Protein AF-A0A2S9GIA8-F1 (afdb_monomer_lite)

Secondary structure (DSSP, 8-state):
-----TTSSHHHHHHHHHTTT--EEEEEE---THHHHHHHHHEEEEEEEEE--HHHHHTTPPPPSGGGGGT-EEEE--HHHHTT-

pLDDT: mean 94.98, std 5.43, range [59.16, 98.81]

Structure (mmCIF, N/CA/C/O backbone):
data_AF-A0A2S9GIA8-F1
#
_entry.id   AF-A0A2S9GIA8-F1
#
loop_
_atom_site.group_PDB
_atom_site.id
_atom_site.type_symbol
_atom_site.label_atom_id
_atom_site.label_alt_id
_atom_site.label_comp_id
_atom_site.label_asym_id
_atom_site.label_entity_id
_atom_site.label_seq_id
_atom_site.pdbx_PDB_ins_code
_atom_site.Cartn_x
_atom_site.Cartn_y
_atom_site.Cartn_z
_atom_site.occupancy
_atom_site.B_iso_or_equiv
_atom_site.auth_seq_id
_atom_site.auth_comp_id
_atom_site.auth_asym_id
_atom_site.auth_atom_id
_atom_site.pdbx_PDB_model_num
ATOM 1 N N . LYS A 1 1 ? -13.515 13.491 2.051 1.00 79.25 1 LYS A N 1
ATOM 2 C CA . LYS A 1 1 ? -13.552 13.423 3.533 1.00 79.25 1 LYS A CA 1
ATOM 3 C C . LYS A 1 1 ? -12.209 12.976 4.113 1.00 79.25 1 LYS A C 1
ATOM 5 O O . LYS A 1 1 ? -11.801 13.579 5.087 1.00 79.25 1 LYS A O 1
ATOM 10 N N . HIS A 1 2 ? -11.498 12.028 3.491 1.00 91.88 2 HIS A N 1
ATOM 11 C CA . HIS A 1 2 ? -10.178 11.574 3.951 1.00 91.88 2 HIS A CA 1
ATOM 12 C C . HIS A 1 2 ? -9.112 11.881 2.889 1.00 91.88 2 HIS A C 1
ATOM 14 O O . HIS A 1 2 ? -9.229 11.410 1.760 1.00 91.88 2 HIS A O 1
ATOM 20 N N . VAL A 1 3 ? -8.132 12.722 3.227 1.00 96.75 3 VAL A N 1
ATOM 21 C CA . VAL A 1 3 ? -6.974 13.078 2.388 1.00 96.75 3 VAL A CA 1
ATOM 22 C C . VAL A 1 3 ? -5.760 13.127 3.307 1.00 96.75 3 VAL A C 1
ATOM 24 O O . VAL A 1 3 ? -5.814 13.786 4.342 1.00 96.75 3 VAL A O 1
ATOM 27 N N . TYR A 1 4 ? -4.684 12.445 2.926 1.00 96.69 4 TYR A N 1
ATOM 28 C CA . TYR A 1 4 ? -3.483 12.290 3.745 1.00 96.69 4 TYR A CA 1
ATOM 29 C C . TYR A 1 4 ? -2.230 12.613 2.927 1.00 96.69 4 TYR A C 1
ATOM 31 O O . TYR A 1 4 ? -2.245 12.515 1.697 1.00 96.69 4 TYR A O 1
ATOM 39 N N . ASP A 1 5 ? -1.139 12.990 3.596 1.00 96.12 5 ASP A N 1
ATOM 40 C CA . ASP A 1 5 ? 0.118 13.313 2.919 1.00 96.12 5 ASP A CA 1
ATOM 41 C C . ASP A 1 5 ? 0.846 12.050 2.433 1.00 96.12 5 ASP A C 1
ATOM 43 O O . ASP A 1 5 ? 1.328 11.240 3.221 1.00 96.12 5 ASP A O 1
ATOM 47 N N . SER A 1 6 ? 0.967 11.917 1.112 1.00 92.56 6 SER A N 1
ATOM 48 C CA . SER A 1 6 ? 1.698 10.830 0.443 1.00 92.56 6 SER A CA 1
ATOM 49 C C . SER A 1 6 ? 3.227 10.908 0.567 1.00 92.56 6 SER A C 1
ATOM 51 O O . SER A 1 6 ? 3.915 9.942 0.238 1.00 92.56 6 SER A O 1
ATOM 53 N N . ARG A 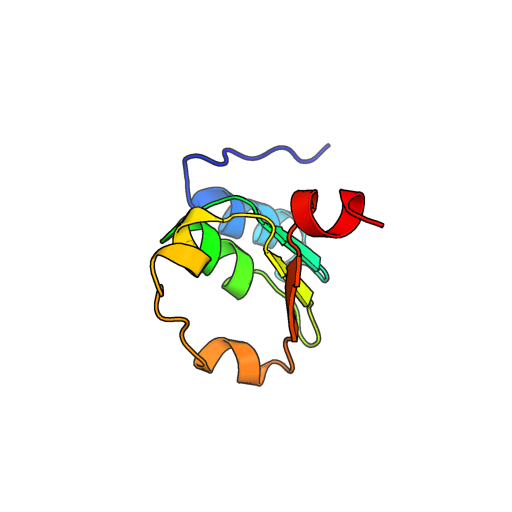1 7 ? 3.780 12.048 1.010 1.00 93.69 7 ARG A N 1
ATOM 54 C CA . ARG A 1 7 ? 5.228 12.236 1.223 1.00 93.69 7 ARG A CA 1
ATOM 55 C C . ARG A 1 7 ? 5.692 11.763 2.598 1.00 93.69 7 ARG A C 1
ATOM 57 O O . ARG A 1 7 ? 6.895 11.666 2.829 1.00 93.69 7 ARG A O 1
ATOM 64 N N . SER A 1 8 ? 4.749 11.454 3.480 1.00 95.81 8 SER A N 1
ATOM 65 C CA . SER A 1 8 ? 4.984 10.911 4.811 1.00 95.81 8 SER A CA 1
ATOM 66 C C . SER A 1 8 ? 4.407 9.501 4.912 1.00 95.81 8 SER A C 1
ATOM 68 O O . SER A 1 8 ? 3.510 9.134 4.165 1.00 95.81 8 SER A O 1
ATOM 70 N N . THR A 1 9 ? 4.895 8.689 5.848 1.00 97.69 9 THR A N 1
ATOM 71 C CA . THR A 1 9 ? 4.265 7.404 6.205 1.00 97.69 9 THR A CA 1
ATOM 72 C C . THR A 1 9 ? 3.146 7.565 7.237 1.00 97.69 9 THR A C 1
ATOM 74 O O . THR A 1 9 ? 2.468 6.595 7.565 1.00 97.69 9 THR A O 1
ATOM 77 N N . GLU A 1 10 ? 2.926 8.782 7.746 1.00 97.81 10 GLU A N 1
ATOM 78 C CA . GLU A 1 10 ? 1.891 9.086 8.742 1.00 97.81 10 GLU A CA 1
ATOM 79 C C . GLU A 1 10 ? 0.469 8.780 8.264 1.00 97.81 10 GLU A C 1
ATOM 81 O O . GLU A 1 10 ? -0.405 8.541 9.101 1.00 97.81 10 GLU A O 1
ATOM 86 N N . PHE A 1 11 ? 0.233 8.727 6.945 1.00 97.75 11 PHE A N 1
ATOM 87 C CA . PHE A 1 11 ? -1.069 8.338 6.402 1.00 97.75 11 PHE A CA 1
ATOM 88 C C . PHE A 1 11 ? -1.530 6.982 6.946 1.00 97.75 11 PHE A C 1
ATOM 90 O O . PHE A 1 11 ? -2.723 6.790 7.143 1.00 97.75 11 PHE A O 1
ATOM 97 N N . ALA A 1 12 ? -0.613 6.045 7.216 1.00 97.81 12 ALA A N 1
ATOM 98 C CA . ALA A 1 12 ? -0.984 4.713 7.681 1.00 97.81 12 ALA A CA 1
ATOM 99 C C . ALA A 1 12 ? -1.630 4.771 9.072 1.00 97.81 12 ALA A C 1
ATOM 101 O O . ALA A 1 12 ? -2.673 4.163 9.299 1.00 97.81 12 ALA A O 1
ATOM 102 N N . GLU A 1 13 ? -1.064 5.568 9.979 1.00 97.88 13 GLU A N 1
ATOM 103 C CA . GLU A 1 13 ? -1.617 5.757 11.322 1.00 97.88 13 GLU A CA 1
ATOM 104 C C . GLU A 1 13 ? -2.879 6.619 11.311 1.00 97.88 13 GLU A C 1
ATOM 106 O O . GLU A 1 13 ? -3.812 6.363 12.069 1.00 97.88 13 GLU A O 1
ATOM 111 N N . GLN A 1 14 ? -2.943 7.619 10.430 1.00 98.12 14 GLN A N 1
ATOM 112 C CA . GLN A 1 14 ? -4.149 8.428 10.247 1.00 98.12 14 GLN A CA 1
ATOM 113 C C . GLN A 1 14 ? -5.311 7.567 9.729 1.00 98.12 14 GLN A C 1
ATOM 115 O O . GLN A 1 14 ? -6.390 7.601 10.312 1.00 98.12 14 GLN A O 1
ATOM 120 N N . ILE A 1 15 ? -5.073 6.707 8.732 1.00 98.19 15 ILE A N 1
ATOM 121 C CA . ILE A 1 15 ? -6.089 5.776 8.229 1.00 98.19 15 ILE A CA 1
ATOM 122 C C . ILE A 1 15 ? -6.484 4.762 9.299 1.00 98.19 15 ILE A C 1
ATOM 124 O O . ILE A 1 15 ? -7.672 4.505 9.458 1.00 98.19 15 ILE A O 1
ATOM 128 N N . ARG A 1 16 ? -5.541 4.199 10.066 1.00 98.00 16 ARG A N 1
ATOM 129 C CA . ARG A 1 16 ? -5.892 3.294 11.173 1.00 98.00 16 ARG A CA 1
ATOM 130 C C . ARG A 1 16 ? -6.817 3.967 12.182 1.00 98.00 16 ARG A C 1
ATOM 132 O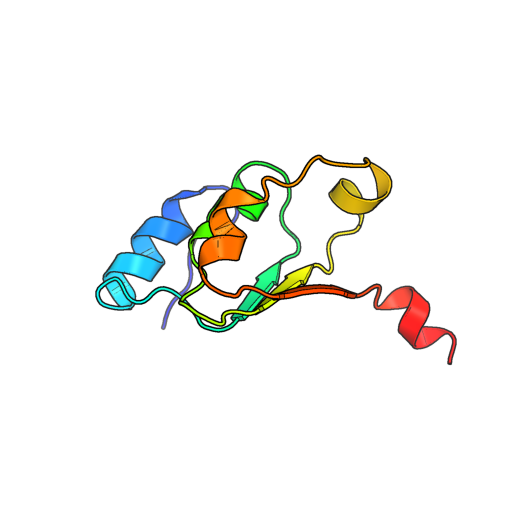 O . ARG A 1 16 ? -7.786 3.343 12.591 1.00 98.00 16 ARG A O 1
ATOM 139 N N . ARG A 1 17 ? -6.560 5.224 12.554 1.00 98.12 17 ARG A N 1
ATOM 140 C CA . ARG A 1 17 ? -7.452 5.975 13.454 1.00 98.12 17 ARG A CA 1
ATOM 141 C C . ARG A 1 17 ? -8.832 6.191 12.846 1.00 98.12 17 ARG A C 1
ATOM 143 O O . ARG A 1 17 ? -9.824 5.945 13.515 1.00 98.12 17 ARG A O 1
ATOM 150 N N . ASP A 1 18 ? -8.886 6.581 11.579 1.00 97.94 18 ASP A N 1
ATOM 151 C CA . ASP A 1 18 ? -10.144 6.848 10.875 1.00 97.94 18 ASP A CA 1
ATOM 152 C C . ASP A 1 18 ? -10.942 5.570 10.545 1.00 97.94 18 ASP A C 1
ATOM 154 O O . ASP A 1 18 ? -12.093 5.655 10.120 1.00 97.94 18 ASP A O 1
ATOM 158 N N . THR A 1 19 ? -10.338 4.391 10.729 1.00 97.94 19 THR A N 1
ATOM 159 C CA . THR A 1 19 ? -10.937 3.071 10.467 1.00 97.94 19 THR A CA 1
ATOM 160 C C . THR A 1 19 ? -11.036 2.204 11.725 1.00 97.94 19 THR A C 1
ATOM 162 O O . THR A 1 19 ? -11.181 0.990 11.618 1.00 97.94 19 THR A O 1
ATOM 165 N N . ASP A 1 20 ? -10.923 2.796 12.920 1.00 97.94 20 ASP A N 1
ATOM 166 C CA . ASP A 1 20 ? -10.977 2.088 14.211 1.00 97.94 20 ASP A CA 1
ATOM 167 C C . ASP A 1 20 ? -10.025 0.874 14.289 1.00 97.94 20 ASP A C 1
ATOM 169 O O . ASP A 1 20 ? -10.321 -0.171 14.867 1.00 97.94 20 ASP A O 1
ATOM 173 N N . GLY A 1 21 ? -8.851 1.007 13.671 1.00 97.94 21 GLY A N 1
ATOM 174 C CA . GLY A 1 21 ? -7.808 -0.014 13.615 1.00 97.94 21 GLY A CA 1
ATOM 175 C C . GLY A 1 21 ? -8.003 -1.082 12.537 1.00 97.94 21 GLY A C 1
ATOM 176 O O . GLY A 1 21 ? -7.121 -1.925 12.376 1.00 97.94 21 GLY A O 1
ATOM 177 N N . TYR A 1 22 ? -9.098 -1.042 11.776 1.00 98.19 22 TYR A N 1
ATOM 178 C CA . TYR A 1 22 ? -9.379 -2.011 10.716 1.00 98.19 22 TYR A CA 1
ATOM 179 C C . TYR A 1 22 ? -8.334 -1.978 9.591 1.00 98.19 22 TYR A C 1
ATOM 181 O O . TYR A 1 22 ? -7.892 -3.028 9.121 1.00 98.19 22 TYR A O 1
ATOM 189 N N . GLY A 1 23 ? -7.904 -0.779 9.183 1.00 98.06 23 GLY A N 1
ATOM 190 C CA . GLY A 1 23 ? -7.071 -0.595 7.998 1.00 98.06 23 GLY A CA 1
ATOM 191 C C . GLY A 1 23 ? -7.922 -0.506 6.733 1.00 98.06 23 GLY A C 1
ATOM 192 O O . GLY A 1 23 ? -8.947 0.172 6.727 1.00 98.06 23 GLY A O 1
ATOM 193 N N . VAL A 1 24 ? -7.487 -1.146 5.646 1.00 98.62 24 VAL A N 1
ATOM 194 C CA . VAL A 1 24 ? -8.209 -1.119 4.359 1.00 98.62 24 VAL A CA 1
ATOM 195 C C . VAL A 1 24 ? -8.222 -2.477 3.666 1.00 98.62 24 VAL A C 1
ATOM 197 O O . VAL A 1 24 ? -7.281 -3.260 3.783 1.00 98.62 24 VAL A O 1
ATOM 200 N N . ASP A 1 25 ? -9.263 -2.738 2.879 1.00 98.75 25 ASP A N 1
ATOM 201 C CA . ASP A 1 25 ? -9.358 -3.949 2.058 1.00 98.75 25 ASP A CA 1
ATOM 202 C C . ASP A 1 25 ? -8.429 -3.920 0.845 1.00 98.75 25 ASP A C 1
ATOM 204 O O . ASP A 1 25 ? -7.908 -4.950 0.413 1.00 98.75 25 ASP A O 1
ATOM 208 N N . ILE A 1 26 ? -8.247 -2.737 0.255 1.00 98.69 26 ILE A N 1
ATOM 209 C CA . ILE A 1 26 ? -7.518 -2.554 -0.997 1.00 98.69 26 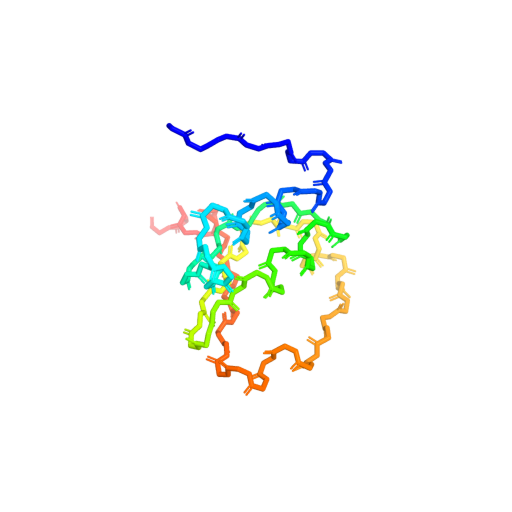ILE A CA 1
ATOM 210 C C . ILE A 1 26 ? -6.584 -1.359 -0.865 1.00 98.69 26 ILE A C 1
ATOM 212 O O . ILE A 1 26 ? -6.994 -0.278 -0.445 1.00 98.69 26 ILE A O 1
ATOM 216 N N . VAL A 1 27 ? -5.342 -1.543 -1.302 1.00 98.56 27 VAL A N 1
ATOM 217 C CA . VAL A 1 27 ? -4.395 -0.452 -1.531 1.00 98.56 27 VAL A CA 1
ATOM 218 C C . VAL A 1 27 ? -4.061 -0.411 -3.010 1.00 98.56 27 VAL A C 1
ATOM 220 O O . VAL A 1 27 ? -3.512 -1.369 -3.545 1.00 98.56 27 VAL A O 1
ATOM 223 N N . LEU A 1 28 ? -4.369 0.709 -3.659 1.00 98.31 28 LEU A N 1
ATOM 224 C CA . LEU A 1 28 ? -3.843 1.046 -4.977 1.00 98.31 28 LEU A CA 1
ATOM 225 C C . LEU A 1 28 ? -2.588 1.902 -4.780 1.00 98.31 28 LEU A C 1
ATOM 227 O O . LEU A 1 28 ? -2.688 3.061 -4.380 1.00 98.31 28 LEU A O 1
ATOM 231 N N . ASN A 1 29 ? -1.415 1.322 -5.013 1.00 97.69 29 ASN A N 1
ATOM 232 C CA . ASN A 1 29 ? -0.133 1.948 -4.720 1.00 97.69 29 ASN A CA 1
ATOM 233 C C . ASN A 1 29 ? 0.598 2.414 -5.981 1.00 97.69 29 ASN A C 1
ATOM 235 O O . ASN A 1 29 ? 0.735 1.669 -6.947 1.00 97.69 29 ASN A O 1
ATOM 239 N N . SER A 1 30 ? 1.153 3.623 -5.912 1.00 95.81 30 SER A N 1
ATOM 240 C CA . SER A 1 30 ? 2.170 4.130 -6.841 1.00 95.81 30 SER A CA 1
ATOM 241 C C . SER A 1 30 ? 3.390 4.716 -6.115 1.00 95.81 30 SER A C 1
ATOM 243 O O . SER A 1 30 ? 4.233 5.364 -6.740 1.00 95.81 30 SER A O 1
ATOM 245 N N . LEU A 1 31 ? 3.447 4.580 -4.786 1.00 95.69 31 LEU A N 1
ATOM 246 C CA . LEU A 1 31 ? 4.526 5.085 -3.940 1.00 95.69 31 LEU A CA 1
ATOM 247 C C . LEU A 1 31 ? 5.636 4.039 -3.823 1.00 95.69 31 LEU A C 1
ATOM 249 O O . LEU A 1 31 ? 5.431 2.871 -4.133 1.00 95.69 31 LEU A O 1
ATOM 253 N N . THR A 1 32 ? 6.813 4.448 -3.350 1.00 93.88 32 THR A N 1
ATOM 254 C CA . THR A 1 32 ? 7.982 3.559 -3.275 1.00 93.88 32 THR A CA 1
ATOM 255 C C . THR A 1 32 ? 8.556 3.449 -1.870 1.00 93.88 32 THR A C 1
ATOM 257 O O . THR A 1 32 ? 8.344 4.322 -1.022 1.00 93.88 32 THR A O 1
ATOM 260 N N . GLY A 1 33 ? 9.332 2.395 -1.620 1.00 92.69 33 GLY A N 1
ATOM 261 C CA . GLY A 1 33 ? 10.133 2.260 -0.401 1.00 92.69 33 GLY A CA 1
ATOM 262 C C . GLY A 1 33 ? 9.294 2.243 0.893 1.00 92.69 33 GLY A C 1
ATOM 263 O O . GLY A 1 33 ? 8.396 1.411 1.028 1.00 92.69 33 GLY A O 1
ATOM 264 N N . PRO A 1 34 ? 9.575 3.101 1.900 1.00 94.44 34 PRO A N 1
ATOM 265 C CA . PRO A 1 34 ? 8.831 3.104 3.165 1.00 94.44 34 PRO A CA 1
ATOM 266 C C . PRO A 1 34 ? 7.316 3.287 3.010 1.00 94.44 34 PRO A C 1
ATOM 268 O O . PRO A 1 34 ? 6.561 2.630 3.720 1.00 94.44 34 PRO A O 1
ATOM 271 N N . ALA A 1 35 ? 6.871 4.115 2.063 1.00 95.94 35 ALA A N 1
ATOM 272 C CA . ALA A 1 35 ? 5.448 4.359 1.838 1.00 95.94 35 ALA A CA 1
ATOM 273 C C . ALA A 1 35 ? 4.730 3.137 1.241 1.00 95.94 35 ALA A C 1
ATOM 275 O O . ALA A 1 35 ? 3.635 2.798 1.684 1.00 95.94 35 ALA A O 1
ATOM 276 N N . GLN A 1 36 ? 5.373 2.417 0.312 1.00 95.69 36 GLN A N 1
ATOM 277 C CA . GLN A 1 36 ? 4.853 1.147 -0.213 1.00 95.69 36 GLN A CA 1
ATOM 278 C C . GLN A 1 36 ? 4.657 0.127 0.919 1.00 95.69 36 GLN A C 1
ATOM 280 O O . GLN A 1 36 ? 3.597 -0.488 1.037 1.00 95.69 36 GLN A O 1
ATOM 285 N N . ARG A 1 37 ? 5.663 -0.015 1.795 1.00 95.31 37 ARG A N 1
ATOM 286 C CA . ARG A 1 37 ? 5.590 -0.918 2.957 1.00 95.31 37 ARG A CA 1
ATOM 287 C C . ARG A 1 37 ? 4.481 -0.519 3.926 1.00 95.31 37 ARG A C 1
ATOM 289 O O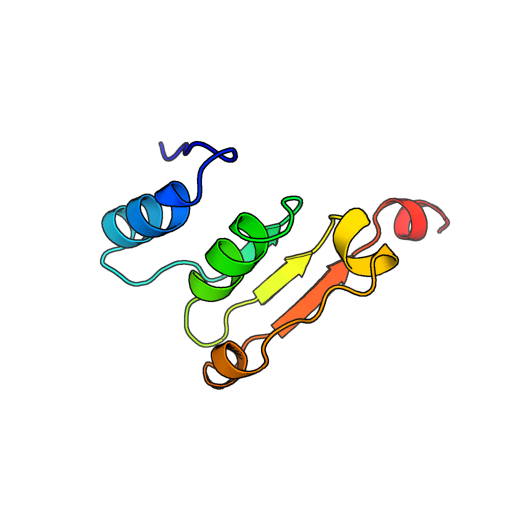 . ARG A 1 37 ? 3.718 -1.384 4.343 1.00 95.31 37 ARG A O 1
ATOM 296 N N . ALA A 1 38 ? 4.350 0.773 4.224 1.00 97.00 38 ALA A N 1
ATOM 297 C CA . ALA A 1 38 ? 3.284 1.286 5.081 1.00 97.00 38 ALA A CA 1
ATOM 298 C C . ALA A 1 38 ? 1.890 0.977 4.504 1.00 97.00 38 ALA A C 1
ATOM 300 O O . ALA A 1 38 ? 1.005 0.548 5.241 1.00 97.00 38 ALA A O 1
ATOM 301 N N . GLY A 1 39 ? 1.711 1.105 3.184 1.00 97.38 39 GLY A N 1
ATOM 302 C CA . GLY A 1 39 ? 0.488 0.681 2.501 1.00 97.38 39 GLY A CA 1
ATOM 303 C C . GLY A 1 39 ? 0.227 -0.823 2.635 1.00 97.38 39 GLY A C 1
ATOM 304 O O . GLY A 1 39 ? -0.882 -1.230 2.962 1.00 97.38 39 GLY A O 1
ATOM 305 N N . LEU A 1 40 ? 1.243 -1.670 2.449 1.00 97.38 40 LEU A N 1
ATOM 306 C CA . LEU A 1 40 ? 1.088 -3.124 2.588 1.00 97.38 40 LEU A CA 1
ATOM 307 C C . LEU A 1 40 ? 0.698 -3.525 4.020 1.00 97.38 40 LEU A C 1
ATOM 309 O O . LEU A 1 40 ? -0.126 -4.416 4.231 1.00 97.38 40 LEU A O 1
ATOM 313 N N . GLU A 1 41 ? 1.277 -2.866 5.022 1.00 96.88 41 GLU A N 1
ATOM 314 C CA . GLU A 1 41 ? 0.960 -3.101 6.431 1.00 96.88 41 GLU A CA 1
ATOM 315 C C . GLU A 1 41 ? -0.448 -2.632 6.814 1.00 96.88 41 GLU A C 1
ATOM 317 O O . GLU A 1 41 ? -1.045 -3.199 7.735 1.00 96.88 41 GLU A O 1
ATOM 322 N N . LEU A 1 42 ? -0.990 -1.649 6.093 1.00 97.75 42 LEU A N 1
ATOM 323 C CA . LEU A 1 42 ? -2.336 -1.110 6.281 1.00 97.75 42 LEU A CA 1
ATOM 324 C C . LEU A 1 42 ? -3.452 -2.072 5.853 1.00 97.75 42 LEU A C 1
ATOM 326 O O . LEU A 1 42 ? -4.595 -1.889 6.266 1.00 97.75 42 LEU A O 1
ATOM 330 N N . LEU A 1 43 ? -3.142 -3.093 5.051 1.00 98.62 43 LEU A N 1
ATOM 331 C CA . LEU A 1 43 ? -4.146 -4.056 4.612 1.00 98.62 43 LEU A CA 1
ATOM 332 C C . LEU A 1 43 ? -4.738 -4.857 5.777 1.00 98.62 43 LEU A C 1
ATOM 334 O O . LEU A 1 43 ? -4.009 -5.416 6.606 1.00 98.62 43 LEU A O 1
ATOM 338 N N . ALA A 1 44 ? -6.065 -4.960 5.777 1.00 98.62 44 ALA A N 1
ATOM 339 C CA . ALA A 1 44 ? -6.823 -5.876 6.615 1.00 98.62 44 ALA A CA 1
ATOM 340 C C . ALA A 1 44 ? -6.585 -7.346 6.200 1.00 98.62 44 ALA A C 1
ATOM 342 O O . ALA A 1 44 ? -5.957 -7.642 5.178 1.00 98.62 44 ALA A O 1
ATOM 343 N N . ILE A 1 45 ? -7.077 -8.295 7.004 1.00 98.38 45 ILE A N 1
ATOM 344 C CA . ILE A 1 45 ? -7.019 -9.731 6.677 1.00 98.38 45 ILE A CA 1
ATOM 345 C C . ILE A 1 45 ? -7.741 -9.984 5.347 1.00 98.38 45 ILE A C 1
ATOM 347 O O . ILE A 1 45 ? -8.875 -9.554 5.170 1.00 98.38 45 ILE A O 1
ATOM 351 N N . GLY A 1 46 ? -7.097 -10.700 4.422 1.00 98.62 46 GLY A N 1
ATOM 352 C CA . GLY A 1 46 ? -7.632 -10.949 3.078 1.00 98.62 46 GLY A CA 1
ATOM 353 C C . GLY A 1 46 ? -7.424 -9.800 2.083 1.00 98.62 46 GLY A C 1
ATOM 354 O O . GLY A 1 46 ? -7.895 -9.887 0.948 1.00 98.62 46 GLY A O 1
ATOM 355 N N . GLY A 1 47 ? -6.739 -8.730 2.494 1.00 98.75 47 GLY A N 1
ATOM 356 C CA . GLY A 1 47 ? -6.583 -7.518 1.701 1.00 98.75 47 GLY A CA 1
ATOM 357 C C . GLY A 1 47 ? -5.748 -7.685 0.427 1.00 98.75 47 GLY A C 1
ATOM 358 O O . GLY A 1 47 ? -4.940 -8.610 0.276 1.00 98.75 47 GLY A O 1
ATOM 359 N N . ARG A 1 48 ? -5.934 -6.750 -0.508 1.00 98.81 48 ARG A N 1
ATOM 360 C CA . ARG A 1 48 ? -5.308 -6.752 -1.835 1.00 98.81 48 ARG A CA 1
ATOM 361 C C . ARG A 1 48 ? -4.432 -5.523 -2.036 1.00 98.81 48 ARG A C 1
ATOM 363 O O . ARG A 1 48 ? -4.904 -4.390 -1.989 1.00 98.81 48 ARG A O 1
ATOM 370 N N . PHE A 1 49 ? -3.163 -5.759 -2.327 1.00 98.56 49 PHE A N 1
ATOM 371 C CA . PHE A 1 49 ? -2.216 -4.732 -2.726 1.00 98.56 49 PHE A CA 1
ATOM 372 C C . PHE A 1 49 ? -2.098 -4.708 -4.250 1.00 98.56 49 PHE A C 1
ATOM 374 O O . PHE A 1 49 ? -1.677 -5.699 -4.847 1.00 98.56 49 PHE A O 1
ATOM 381 N N . ILE A 1 50 ? -2.475 -3.595 -4.875 1.00 98.44 50 ILE A N 1
ATOM 382 C CA . ILE A 1 50 ? -2.393 -3.378 -6.319 1.00 98.44 50 ILE A CA 1
ATOM 383 C C . ILE A 1 50 ? -1.285 -2.360 -6.587 1.00 98.44 50 ILE A C 1
ATOM 385 O O . ILE A 1 50 ? -1.447 -1.170 -6.329 1.00 98.44 50 ILE A O 1
ATOM 389 N N . GLU A 1 51 ? -0.149 -2.830 -7.085 1.00 97.56 51 GLU A N 1
ATOM 390 C CA . GLU A 1 51 ? 1.004 -2.007 -7.438 1.00 97.56 51 GLU A CA 1
ATOM 391 C C . GLU A 1 51 ? 0.901 -1.546 -8.893 1.00 97.56 51 GLU A C 1
ATOM 393 O O . GLU A 1 51 ? 0.876 -2.372 -9.805 1.00 97.56 51 GLU A O 1
ATOM 398 N N . ILE A 1 52 ? 0.894 -0.232 -9.112 1.00 97.19 52 ILE A N 1
ATOM 399 C CA . ILE A 1 52 ? 0.989 0.387 -10.445 1.00 97.19 52 ILE A CA 1
ATOM 400 C C . ILE A 1 52 ? 2.309 1.151 -10.640 1.00 97.19 52 ILE A C 1
ATOM 402 O O . ILE A 1 52 ? 2.609 1.630 -11.735 1.00 97.19 52 ILE A O 1
ATOM 406 N N . GLY A 1 53 ? 3.117 1.285 -9.584 1.00 93.94 53 GLY A N 1
ATOM 407 C CA . GLY A 1 53 ? 4.431 1.905 -9.615 1.00 93.94 53 GLY A CA 1
ATOM 408 C C . GLY A 1 53 ? 5.481 0.992 -10.246 1.00 93.94 53 GLY A C 1
ATOM 409 O O . GLY A 1 53 ? 5.745 -0.120 -9.799 1.00 93.94 53 GLY A O 1
ATOM 410 N N . LYS A 1 54 ? 6.151 1.498 -11.283 1.00 93.00 54 LYS A N 1
ATOM 411 C CA . LYS A 1 54 ? 7.194 0.754 -12.004 1.00 93.00 54 LYS A CA 1
ATOM 412 C C . LYS A 1 54 ? 8.505 0.673 -11.215 1.00 93.00 54 LYS A C 1
ATOM 414 O O . LYS A 1 54 ? 9.163 -0.361 -11.203 1.00 93.00 54 LYS A O 1
ATOM 419 N N . ARG A 1 55 ? 8.895 1.762 -10.542 1.00 91.12 55 ARG A N 1
ATOM 420 C CA . ARG A 1 55 ? 10.254 1.940 -9.993 1.00 91.12 55 ARG A CA 1
ATOM 421 C C . ARG A 1 55 ? 10.724 0.760 -9.134 1.00 91.12 55 ARG A C 1
ATOM 423 O O . ARG A 1 55 ? 11.830 0.282 -9.354 1.00 91.12 55 ARG A O 1
ATOM 430 N N . ASP A 1 56 ? 9.894 0.280 -8.211 1.00 87.50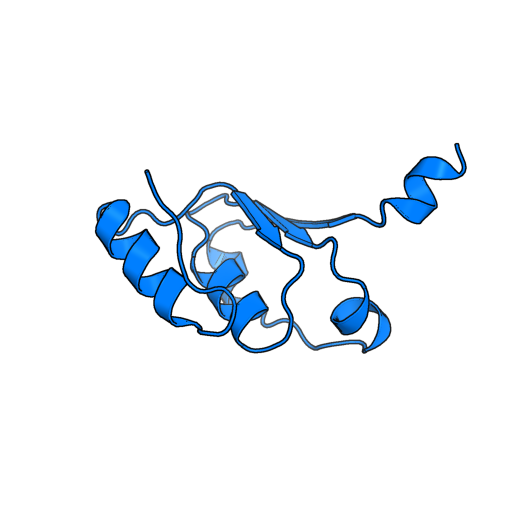 56 ASP A N 1
ATOM 431 C CA . ASP A 1 56 ? 10.281 -0.808 -7.302 1.00 87.50 56 ASP A CA 1
ATOM 432 C C . ASP A 1 56 ? 10.303 -2.182 -7.991 1.00 87.50 56 ASP A C 1
ATOM 434 O O . ASP A 1 56 ? 11.161 -3.009 -7.683 1.00 87.50 56 ASP A O 1
ATOM 438 N N . VAL A 1 57 ? 9.429 -2.409 -8.978 1.00 88.25 57 VAL A N 1
ATOM 439 C CA . VAL A 1 57 ? 9.417 -3.649 -9.771 1.00 88.25 57 VAL A CA 1
ATOM 440 C C . VAL A 1 57 ? 10.667 -3.752 -10.642 1.00 88.25 57 VAL A C 1
ATOM 442 O O . VAL A 1 57 ? 11.371 -4.757 -10.588 1.00 88.25 57 VAL A O 1
ATOM 445 N N . TYR A 1 58 ? 11.005 -2.696 -11.388 1.00 88.69 58 TYR A N 1
ATOM 446 C CA . TYR A 1 58 ? 12.226 -2.676 -12.206 1.00 88.69 58 TYR A CA 1
ATOM 447 C C . TYR A 1 58 ? 13.504 -2.618 -11.358 1.00 88.69 58 TYR A C 1
ATOM 449 O O . TYR A 1 58 ? 14.556 -3.071 -11.802 1.00 88.69 58 TYR A O 1
ATOM 457 N N . GLY A 1 59 ? 13.417 -2.090 -10.135 1.00 92.56 59 GLY A N 1
ATOM 458 C CA . GLY A 1 59 ? 14.512 -2.076 -9.166 1.00 92.56 59 GLY A CA 1
ATOM 459 C C . GLY A 1 59 ? 14.752 -3.411 -8.454 1.00 92.56 59 GLY A C 1
ATOM 460 O O . GLY A 1 59 ? 15.697 -3.501 -7.673 1.00 92.56 59 GLY A O 1
ATOM 461 N N . ASN A 1 60 ? 13.926 -4.439 -8.702 1.00 91.31 60 ASN A N 1
ATOM 462 C CA . ASN A 1 60 ? 13.960 -5.722 -7.991 1.00 91.31 60 ASN A CA 1
ATOM 463 C C . ASN A 1 60 ? 13.935 -5.540 -6.458 1.00 91.31 60 ASN A C 1
ATOM 465 O O . ASN A 1 60 ? 14.690 -6.172 -5.709 1.00 91.31 60 ASN A O 1
ATOM 469 N N . THR A 1 61 ? 13.091 -4.616 -5.990 1.00 90.69 61 THR A N 1
ATOM 470 C CA . THR A 1 61 ? 12.945 -4.311 -4.567 1.00 90.69 61 THR A CA 1
ATOM 471 C C . THR A 1 61 ? 12.473 -5.555 -3.811 1.00 90.69 61 THR A C 1
ATOM 473 O O . THR A 1 61 ? 11.526 -6.233 -4.206 1.00 90.69 61 THR A O 1
ATOM 476 N N . ARG A 1 62 ? 13.127 -5.865 -2.685 1.00 91.44 62 ARG A N 1
ATOM 477 C CA . ARG A 1 62 ? 12.758 -7.010 -1.841 1.00 91.44 62 ARG A CA 1
ATOM 478 C C . ARG A 1 62 ? 11.476 -6.720 -1.067 1.00 91.44 62 ARG A C 1
ATOM 480 O O . ARG A 1 62 ? 11.417 -5.751 -0.312 1.00 91.44 62 ARG A O 1
ATOM 487 N N . LEU A 1 63 ? 10.507 -7.626 -1.173 1.00 90.81 63 LEU A N 1
ATOM 488 C CA . LEU A 1 63 ? 9.276 -7.598 -0.390 1.00 90.81 63 LEU A CA 1
ATOM 489 C C . LEU A 1 63 ? 9.348 -8.595 0.770 1.00 90.81 63 LEU A C 1
ATOM 491 O O . LEU A 1 63 ? 9.660 -9.771 0.581 1.00 90.81 63 LEU A O 1
ATOM 495 N N . GLY A 1 64 ? 9.048 -8.132 1.982 1.00 92.75 64 GLY A N 1
ATOM 496 C CA . GLY A 1 64 ? 8.939 -9.008 3.145 1.00 92.75 64 GLY A CA 1
ATOM 497 C C . GLY A 1 64 ? 7.674 -9.866 3.073 1.00 92.75 64 GLY A C 1
ATOM 498 O O . GLY A 1 64 ? 6.590 -9.347 2.827 1.00 92.75 64 GLY A O 1
ATOM 499 N N . LEU A 1 65 ? 7.796 -11.169 3.337 1.00 95.62 65 LEU A N 1
ATOM 500 C CA . LEU A 1 65 ? 6.660 -12.101 3.278 1.00 95.62 65 LEU A CA 1
ATOM 501 C C . LEU A 1 65 ? 5.823 -12.147 4.565 1.00 95.62 65 LEU A C 1
ATOM 503 O O . LEU A 1 65 ? 4.726 -12.697 4.571 1.00 95.62 65 LEU A O 1
ATOM 507 N N . PHE A 1 66 ? 6.303 -11.562 5.663 1.00 96.12 66 PHE A N 1
ATOM 508 C CA . PHE A 1 66 ? 5.611 -11.616 6.954 1.00 96.12 66 PHE A CA 1
ATOM 509 C C . PHE A 1 66 ? 4.160 -11.082 6.918 1.00 96.12 66 PHE A C 1
ATOM 511 O O . PHE A 1 66 ? 3.279 -11.774 7.438 1.00 96.12 66 PHE A O 1
ATOM 518 N N . PRO A 1 67 ? 3.849 -9.944 6.255 1.00 95.69 67 PRO A N 1
ATOM 519 C CA . PRO A 1 67 ? 2.475 -9.441 6.154 1.00 95.69 67 PRO A CA 1
ATOM 520 C C . PRO A 1 67 ? 1.492 -10.422 5.499 1.00 95.69 67 PRO A C 1
ATOM 522 O O . PRO A 1 67 ? 0.308 -10.404 5.835 1.00 95.69 67 PRO A O 1
ATOM 525 N N . PHE A 1 68 ? 1.971 -11.311 4.619 1.00 97.56 68 PHE A N 1
ATOM 526 C CA . PHE A 1 68 ? 1.146 -12.276 3.883 1.00 97.56 68 PHE A CA 1
ATOM 527 C C . PHE A 1 68 ? 0.557 -13.382 4.766 1.00 97.56 68 PHE A C 1
ATOM 529 O O . PHE A 1 68 ? -0.383 -14.052 4.347 1.00 97.56 68 PHE A O 1
ATOM 536 N N . ARG A 1 69 ? 0.999 -13.516 6.027 1.00 97.50 69 ARG A N 1
ATOM 537 C CA . ARG A 1 69 ? 0.317 -14.353 7.034 1.00 97.50 69 ARG A CA 1
ATOM 538 C C . ARG A 1 69 ? -1.147 -13.950 7.256 1.00 97.50 69 ARG A C 1
ATOM 540 O O . ARG A 1 69 ? -1.923 -14.757 7.750 1.00 97.50 69 ARG A O 1
ATOM 547 N N . ARG A 1 70 ? -1.526 -12.723 6.878 1.00 97.88 70 ARG A N 1
ATOM 548 C CA . ARG A 1 70 ? -2.907 -12.212 6.890 1.00 97.88 70 ARG A CA 1
ATOM 549 C C . ARG A 1 70 ? -3.697 -12.562 5.620 1.00 97.88 70 ARG A C 1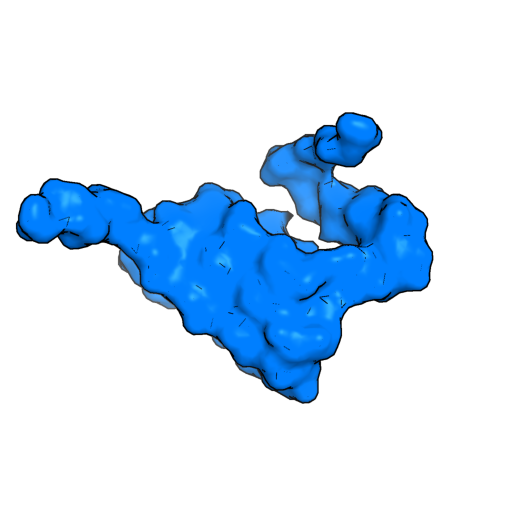
ATOM 551 O O . ARG A 1 70 ? -4.694 -11.910 5.339 1.00 97.88 70 ARG A O 1
ATOM 558 N N . ASN A 1 71 ? -3.262 -13.568 4.856 1.00 98.38 71 ASN A N 1
ATOM 559 C CA . ASN A 1 71 ? -3.888 -13.999 3.601 1.00 98.38 71 ASN A CA 1
ATOM 560 C C . ASN A 1 71 ? -3.977 -12.870 2.553 1.00 98.38 71 ASN A C 1
ATOM 562 O O . ASN A 1 71 ? -5.021 -12.647 1.946 1.00 98.38 71 ASN A O 1
ATOM 566 N N . LEU A 1 72 ? -2.889 -12.111 2.389 1.00 98.62 72 LEU A N 1
ATOM 567 C CA . LEU A 1 72 ? -2.852 -10.969 1.473 1.00 98.62 72 LEU A CA 1
ATOM 568 C C . LEU A 1 72 ? -2.584 -11.412 0.032 1.00 98.62 72 LEU A C 1
ATOM 570 O O . LEU A 1 72 ? -1.847 -12.366 -0.208 1.00 98.62 72 LEU A O 1
ATOM 574 N N . THR A 1 73 ? -3.116 -10.660 -0.929 1.00 98.56 73 THR A N 1
ATOM 575 C CA . THR A 1 73 ? -2.746 -10.770 -2.349 1.00 98.56 73 THR A CA 1
ATOM 576 C C . THR A 1 73 ? -1.926 -9.556 -2.766 1.00 98.56 73 THR A C 1
ATOM 578 O O . THR A 1 73 ? -2.313 -8.430 -2.469 1.00 98.56 73 THR A O 1
ATOM 581 N N . PHE A 1 74 ? -0.831 -9.771 -3.495 1.00 97.88 74 PHE A N 1
ATOM 582 C CA . PHE A 1 74 ? -0.073 -8.709 -4.160 1.00 97.88 74 PHE A CA 1
ATOM 583 C C . PHE A 1 74 ? -0.193 -8.885 -5.674 1.00 97.88 74 PHE A C 1
ATOM 585 O O . PHE A 1 74 ? 0.109 -9.956 -6.198 1.00 97.88 74 PHE A O 1
ATOM 592 N N . CYS A 1 75 ? -0.640 -7.848 -6.374 1.00 97.06 75 CYS A N 1
ATOM 593 C CA . CYS A 1 75 ? -0.804 -7.835 -7.821 1.00 97.06 75 CYS A CA 1
ATOM 594 C C . CYS A 1 75 ? -0.075 -6.620 -8.395 1.00 97.06 75 CYS A C 1
ATOM 596 O O . CYS A 1 75 ? -0.300 -5.502 -7.941 1.00 97.06 75 CYS A O 1
ATOM 598 N N . TYR A 1 76 ? 0.781 -6.837 -9.391 1.00 96.38 76 TYR A N 1
ATOM 599 C CA . TYR A 1 76 ? 1.373 -5.759 -10.177 1.00 96.38 76 TYR A CA 1
ATOM 600 C C . TYR A 1 76 ? 0.580 -5.565 -11.468 1.00 96.38 76 TYR A C 1
ATOM 602 O O . TYR A 1 76 ? 0.290 -6.537 -12.168 1.00 96.38 76 TYR A O 1
ATOM 610 N N . VAL A 1 77 ? 0.254 -4.314 -11.783 1.00 96.19 77 VAL A N 1
ATOM 611 C CA . VAL A 1 77 ? -0.511 -3.928 -12.968 1.00 96.19 77 VAL A CA 1
ATOM 612 C C . VAL A 1 77 ? 0.248 -2.845 -13.727 1.00 96.19 77 VAL A C 1
ATOM 614 O O . VAL A 1 77 ? 0.355 -1.706 -13.276 1.00 96.19 77 VAL A O 1
ATOM 617 N N . ASP A 1 78 ? 0.739 -3.180 -14.920 1.00 94.12 78 ASP A N 1
ATOM 618 C CA . ASP A 1 78 ? 1.305 -2.196 -15.842 1.00 94.12 78 ASP A CA 1
ATOM 619 C C . ASP A 1 78 ? 0.232 -1.712 -16.823 1.00 94.12 78 ASP A C 1
ATOM 621 O O . ASP A 1 78 ? -0.080 -2.373 -17.814 1.00 94.12 78 ASP A O 1
ATOM 625 N N . LEU A 1 79 ? -0.312 -0.524 -16.558 1.00 90.31 79 LEU A N 1
ATOM 626 C CA . LEU A 1 79 ? -1.354 0.081 -17.391 1.00 90.31 79 LEU A CA 1
ATOM 627 C C . LEU A 1 79 ? -0.906 0.306 -18.845 1.00 90.31 79 LEU A C 1
ATOM 629 O O . LEU A 1 79 ? -1.725 0.189 -19.753 1.00 90.31 79 LEU A O 1
ATOM 633 N N . ALA A 1 80 ? 0.380 0.586 -19.084 1.00 90.69 80 ALA A N 1
ATOM 634 C CA . ALA A 1 80 ? 0.887 0.780 -20.444 1.00 90.69 80 ALA A CA 1
ATOM 635 C C . ALA A 1 80 ? 0.891 -0.538 -21.230 1.00 90.69 80 ALA A C 1
ATOM 637 O O . ALA A 1 80 ? 0.606 -0.551 -22.425 1.00 90.69 80 ALA A O 1
ATOM 638 N N . MET A 1 81 ? 1.156 -1.657 -20.550 1.00 90.19 81 MET A N 1
ATOM 639 C CA . MET A 1 81 ? 1.072 -2.987 -21.159 1.00 90.19 81 MET A CA 1
ATOM 640 C C . MET A 1 81 ? -0.377 -3.398 -21.431 1.00 90.19 81 MET A C 1
ATOM 642 O O . MET A 1 81 ? -0.633 -4.114 -22.392 1.00 90.19 81 MET A O 1
ATOM 646 N N . MET A 1 82 ? -1.335 -2.918 -20.632 1.00 89.50 82 MET A N 1
ATOM 647 C CA . MET A 1 82 ? -2.761 -3.159 -20.879 1.00 89.50 82 MET A CA 1
ATOM 648 C C . MET A 1 82 ? -3.280 -2.406 -22.109 1.00 89.50 82 MET A C 1
ATOM 650 O O . MET A 1 82 ? -4.151 -2.917 -22.804 1.00 89.50 82 MET A O 1
ATOM 654 N N . SER A 1 83 ? -2.738 -1.221 -22.409 1.00 88.69 83 SER A N 1
ATOM 655 C CA . SER A 1 83 ? -3.129 -0.438 -23.593 1.00 88.69 83 SER A CA 1
ATOM 656 C C . SER A 1 83 ? -2.557 -0.950 -24.920 1.00 88.69 83 SER A C 1
ATOM 658 O O . SER A 1 83 ? -2.872 -0.388 -25.960 1.00 88.69 83 SER A O 1
ATOM 660 N N . LEU A 1 84 ? -1.717 -1.991 -24.897 1.00 82.81 84 LEU A N 1
ATOM 661 C CA . LEU A 1 84 ? -1.206 -2.664 -26.100 1.00 82.81 84 LEU A CA 1
ATOM 662 C C . LEU A 1 84 ? -2.169 -3.744 -26.634 1.00 82.81 84 LEU A C 1
ATOM 664 O O . LEU A 1 84 ? -1.751 -4.581 -27.435 1.00 82.81 84 LEU A O 1
ATOM 668 N N . SER A 1 85 ? -3.417 -3.752 -26.154 1.00 59.16 85 SER A N 1
ATOM 669 C CA . SER A 1 85 ? -4.468 -4.688 -26.566 1.00 59.16 85 SER A CA 1
ATOM 670 C C . SER A 1 85 ? -5.246 -4.223 -27.792 1.00 59.16 85 SER A C 1
ATOM 672 O O . SER A 1 85 ? -5.384 -2.995 -27.992 1.00 59.16 85 SER A O 1
#

Radius of gyration: 13.3 Å; chains: 1; bounding box: 28×28×41 Å

Sequence (85 aa):
KHVYDSRSTEFAEQIRRDTDGYGVDIVLNSLTGPAQRAGLELLAIGGRFIEIGKRDVYGNTRLGLFPFRRNLTFCYVDLAMMSLS

Foldseek 3Di:
DDDDDLVDLCSLVVQCVVVVNQFDQEDEDQDDDPNLVSNLLSHHQLHEYEYQHDPCVVVVPDDDCVSCVSVYYYHYDDVVVVVVD